Protein AF-A0A7G5C3Z7-F1 (afdb_monomer_lite)

Organism: NCBI:txid2598458

Sequence (102 aa):
MIRFSFPDEDQREAIWRGIFPQQTPLDHELDYGFLARKLPMAGGSIKNIALTSAFLASGNGEAVGMKHILKAYQYELDKTNRTITRDELAEYAYCFEEIHRL

pLDDT: mean 93.47, std 6.89, range [55.75, 98.5]

Secondary structure (DSSP, 8-state):
----PPP-HHHHHHHHHHSS-TTS-B-TT--HHHHHHH----HHHHHHHHHHHHHHHHHTT--B-HHHHHHHHHHHHHTTT----HHHHGGGGGGHHHHH--

Radius of gyration: 13.34 Å; chains: 1; bounding box: 37×36×26 Å

Foldseek 3Di:
DDDDDQDALVRQLVLLVPLDDPPQFADPPADSSLCSVLQSDGSVLSNQLVVQLSVVQVVVVHGRHPLSSLLSSQVSCVVVPDGDDLVSCPVNSVSRVVSPDD

Structure (mmCIF, N/CA/C/O backbone):
data_AF-A0A7G5C3Z7-F1
#
_entry.id   AF-A0A7G5C3Z7-F1
#
loop_
_atom_site.group_PDB
_atom_site.id
_atom_site.type_symbol
_atom_site.label_atom_id
_atom_site.label_alt_id
_atom_site.label_comp_id
_atom_site.label_asym_id
_atom_site.label_entity_id
_atom_site.label_seq_id
_atom_site.pdbx_PDB_ins_code
_atom_site.Cartn_x
_atom_site.Cartn_y
_atom_site.Cartn_z
_atom_site.occupancy
_atom_site.B_iso_or_equiv
_atom_site.auth_seq_id
_atom_site.auth_comp_id
_atom_site.auth_asym_id
_atom_site.auth_atom_id
_atom_site.pdbx_PDB_model_num
ATOM 1 N N . MET A 1 1 ? 22.739 -21.665 -2.273 1.00 64.56 1 MET A N 1
ATOM 2 C CA . MET A 1 1 ? 22.223 -20.298 -2.044 1.00 64.56 1 MET A CA 1
ATOM 3 C C . MET A 1 1 ? 20.969 -20.139 -2.886 1.00 64.56 1 MET A C 1
ATOM 5 O O . MET A 1 1 ? 21.064 -20.305 -4.094 1.00 64.56 1 MET A O 1
ATOM 9 N N . ILE A 1 2 ? 19.807 -19.914 -2.274 1.00 75.56 2 ILE A N 1
ATOM 10 C CA . ILE A 1 2 ? 18.567 -19.632 -3.013 1.00 75.56 2 ILE A CA 1
ATOM 11 C C . ILE A 1 2 ? 18.541 -18.121 -3.269 1.00 75.56 2 ILE A C 1
ATOM 13 O O . ILE A 1 2 ? 18.733 -17.347 -2.332 1.00 75.56 2 ILE A O 1
ATOM 17 N N . ARG A 1 3 ? 18.381 -17.698 -4.528 1.00 73.81 3 ARG A N 1
ATOM 18 C CA . ARG A 1 3 ? 18.264 -16.275 -4.880 1.00 73.81 3 ARG A CA 1
ATOM 19 C C . ARG A 1 3 ? 16.813 -15.846 -4.704 1.00 73.81 3 ARG A C 1
ATOM 21 O O . ARG A 1 3 ? 15.935 -16.396 -5.358 1.00 73.81 3 ARG A O 1
ATOM 28 N N . PHE A 1 4 ? 16.589 -14.859 -3.845 1.00 81.00 4 PHE A N 1
ATOM 29 C CA . PHE A 1 4 ? 15.316 -14.154 -3.753 1.00 81.00 4 PHE A CA 1
ATOM 30 C C . PHE A 1 4 ? 15.419 -12.889 -4.597 1.00 81.00 4 PHE A C 1
ATOM 32 O O . PHE A 1 4 ? 16.112 -11.942 -4.225 1.00 81.00 4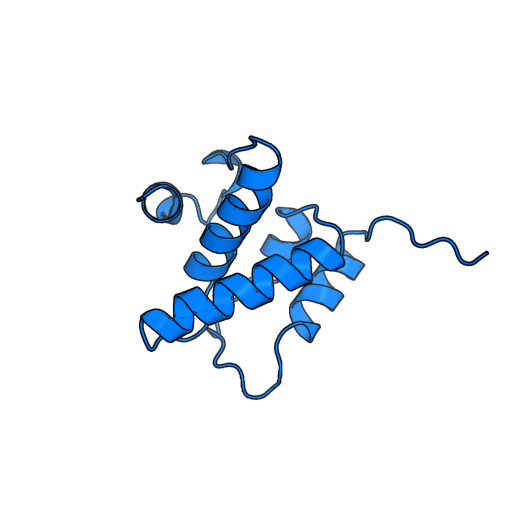 PHE A O 1
ATOM 39 N N . SER A 1 5 ? 14.791 -12.920 -5.769 1.00 88.44 5 SER A N 1
ATOM 40 C CA . SER A 1 5 ? 14.694 -11.763 -6.655 1.00 88.44 5 SER A CA 1
ATOM 41 C C . SER A 1 5 ? 13.656 -10.774 -6.132 1.00 88.44 5 SER A C 1
ATOM 43 O O . SER A 1 5 ? 12.763 -11.134 -5.363 1.00 88.44 5 SER A O 1
ATOM 45 N N . PHE A 1 6 ? 13.768 -9.520 -6.564 1.00 92.81 6 PHE A N 1
ATOM 46 C CA . PHE A 1 6 ? 12.697 -8.552 -6.373 1.00 92.81 6 PHE A CA 1
ATOM 47 C C . PHE A 1 6 ? 11.433 -9.047 -7.098 1.00 92.81 6 PHE A C 1
ATOM 49 O O . PHE A 1 6 ? 11.569 -9.488 -8.243 1.00 92.81 6 PHE A O 1
ATOM 56 N N . PRO A 1 7 ? 10.246 -9.020 -6.462 1.00 95.56 7 PRO A N 1
ATOM 57 C CA . PRO A 1 7 ? 9.052 -9.584 -7.069 1.00 95.56 7 PRO A CA 1
ATOM 58 C C . PRO A 1 7 ? 8.631 -8.772 -8.293 1.00 95.56 7 PRO A C 1
ATOM 60 O O . PRO A 1 7 ? 8.664 -7.539 -8.251 1.00 95.56 7 PRO A O 1
ATOM 63 N N . ASP A 1 8 ? 8.217 -9.447 -9.361 1.00 96.31 8 ASP A N 1
ATOM 64 C CA . ASP A 1 8 ? 7.537 -8.806 -10.490 1.00 96.31 8 ASP A CA 1
ATOM 65 C C . ASP A 1 8 ? 6.101 -8.378 -10.117 1.00 96.31 8 ASP A C 1
ATOM 67 O O . ASP A 1 8 ? 5.687 -8.463 -8.960 1.00 96.31 8 ASP A O 1
ATOM 71 N N . GLU A 1 9 ? 5.366 -7.812 -11.072 1.00 97.31 9 GLU A N 1
ATOM 72 C CA . GLU A 1 9 ? 4.001 -7.328 -10.847 1.00 97.31 9 GLU A CA 1
ATOM 73 C C . GLU A 1 9 ? 3.043 -8.444 -10.414 1.00 97.31 9 GLU A C 1
ATOM 75 O O . GLU A 1 9 ? 2.417 -8.316 -9.361 1.00 97.31 9 GLU A O 1
ATOM 80 N N . ASP A 1 10 ? 3.005 -9.561 -11.144 1.00 97.44 10 ASP A N 1
ATOM 81 C CA . ASP A 1 10 ? 2.129 -10.701 -10.845 1.00 97.44 10 ASP A CA 1
ATOM 82 C C . ASP A 1 10 ? 2.428 -11.282 -9.456 1.00 97.44 10 ASP A C 1
ATOM 84 O O . ASP A 1 10 ? 1.528 -11.603 -8.674 1.00 97.44 10 ASP A O 1
ATOM 88 N N . GLN A 1 11 ? 3.712 -11.365 -9.100 1.00 97.62 11 GLN A N 1
ATOM 89 C CA . GLN A 1 11 ? 4.148 -11.802 -7.779 1.00 97.62 11 GLN A CA 1
ATOM 90 C C . GLN A 1 11 ? 3.726 -10.820 -6.684 1.00 97.62 11 GLN A C 1
ATOM 92 O O . GLN A 1 11 ? 3.300 -11.256 -5.613 1.00 97.62 11 GLN A O 1
ATOM 97 N N . ARG A 1 12 ? 3.813 -9.504 -6.918 1.00 98.25 12 ARG A N 1
ATOM 98 C CA . ARG A 1 12 ? 3.316 -8.508 -5.956 1.00 98.25 12 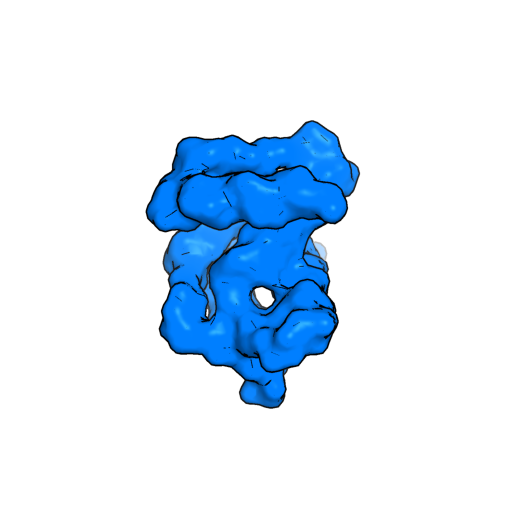ARG A CA 1
ATOM 99 C C . ARG A 1 12 ? 1.804 -8.602 -5.793 1.00 98.25 12 ARG A C 1
ATOM 101 O O . ARG A 1 12 ? 1.342 -8.533 -4.657 1.00 98.25 12 ARG A O 1
ATOM 108 N N . GLU A 1 13 ? 1.047 -8.804 -6.870 1.00 98.31 13 GLU A N 1
ATOM 109 C CA . GLU A 1 13 ? -0.404 -9.001 -6.780 1.00 98.31 13 GLU A CA 1
ATOM 110 C C . GLU A 1 13 ? -0.742 -10.241 -5.943 1.00 98.31 13 GLU A C 1
ATOM 112 O O . GLU A 1 13 ? -1.568 -10.171 -5.031 1.00 98.31 13 GLU A O 1
ATOM 117 N N . ALA A 1 14 ? -0.052 -11.360 -6.186 1.00 98.12 14 ALA A N 1
ATOM 118 C CA . ALA A 1 14 ? -0.228 -12.582 -5.407 1.00 98.12 14 ALA A CA 1
ATOM 119 C C . ALA A 1 14 ? 0.087 -12.371 -3.916 1.00 98.12 14 ALA A C 1
ATOM 121 O O . ALA A 1 14 ? -0.662 -12.838 -3.055 1.00 98.12 14 ALA A O 1
ATOM 122 N N . ILE A 1 15 ? 1.158 -11.630 -3.600 1.00 98.19 15 ILE A N 1
ATOM 123 C CA . ILE A 1 15 ? 1.478 -11.257 -2.218 1.00 98.19 15 ILE A CA 1
ATOM 124 C C . ILE A 1 15 ? 0.334 -10.426 -1.631 1.00 98.19 15 ILE A C 1
ATOM 126 O O . ILE A 1 15 ? -0.166 -10.777 -0.568 1.00 98.19 15 ILE A O 1
ATOM 130 N N . TRP A 1 16 ? -0.120 -9.370 -2.311 1.00 98.19 16 TRP A N 1
ATOM 131 C CA . TRP A 1 16 ? -1.192 -8.501 -1.819 1.00 98.19 16 TRP A CA 1
ATOM 132 C C . TRP A 1 16 ? -2.507 -9.241 -1.555 1.00 98.19 16 TRP A C 1
ATOM 134 O O . TRP A 1 16 ? -3.144 -9.007 -0.530 1.00 98.19 16 TRP A O 1
ATOM 144 N N . ARG A 1 17 ? -2.894 -10.169 -2.433 1.00 97.62 17 ARG A N 1
ATOM 145 C CA . ARG A 1 17 ? -4.102 -10.990 -2.251 1.00 97.62 17 ARG A CA 1
ATOM 146 C C . ARG A 1 17 ? -3.997 -11.951 -1.066 1.00 97.62 17 ARG A C 1
ATOM 148 O O . ARG A 1 17 ? -5.014 -12.295 -0.476 1.00 97.62 17 ARG A O 1
ATOM 155 N N . GLY A 1 18 ? -2.785 -12.394 -0.730 1.00 97.44 18 GLY A N 1
ATOM 156 C CA . GLY A 1 18 ? -2.536 -13.359 0.343 1.00 97.44 18 GLY A CA 1
ATOM 157 C C . GLY A 1 18 ? -2.051 -12.759 1.664 1.00 97.44 18 GLY A C 1
ATOM 158 O O . GLY A 1 18 ? -1.868 -13.504 2.624 1.00 97.44 18 GLY A O 1
ATOM 159 N N . ILE A 1 19 ? -1.787 -11.449 1.729 1.00 98.06 19 ILE A N 1
ATOM 160 C CA . ILE A 1 19 ? -1.086 -10.860 2.881 1.00 98.06 19 ILE A CA 1
ATOM 161 C C . ILE A 1 19 ? -1.982 -10.702 4.110 1.00 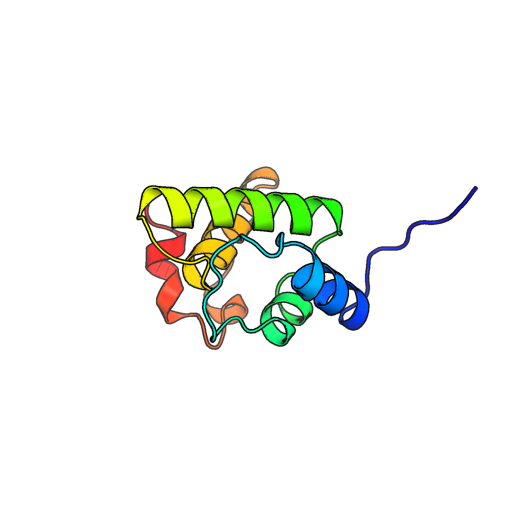98.06 19 ILE A C 1
ATOM 163 O O . ILE A 1 19 ? -1.495 -10.762 5.241 1.00 98.06 19 ILE A O 1
ATOM 167 N N . PHE A 1 20 ? -3.280 -10.492 3.897 1.00 97.75 20 PHE A N 1
ATOM 168 C CA . PHE A 1 20 ? -4.239 -10.282 4.971 1.00 97.75 20 PHE A CA 1
ATOM 169 C C . PHE A 1 20 ? -4.810 -11.622 5.456 1.00 97.75 20 PHE A C 1
ATOM 171 O O . PHE A 1 20 ? -5.270 -12.424 4.640 1.00 97.75 20 PHE A O 1
ATOM 178 N N . PRO A 1 21 ? -4.813 -11.883 6.776 1.00 96.06 21 PRO A N 1
ATOM 179 C CA . PRO A 1 21 ? -5.540 -13.010 7.349 1.00 96.06 21 PRO A CA 1
ATOM 180 C C . PRO A 1 21 ? -7.032 -12.982 6.991 1.00 96.06 21 PRO A C 1
ATOM 182 O O . PRO A 1 21 ? -7.627 -11.917 6.851 1.00 96.06 21 PRO A O 1
ATOM 185 N N . GLN A 1 22 ? -7.667 -14.155 6.934 1.00 95.19 22 GLN A N 1
ATOM 186 C CA . GLN A 1 22 ? -9.085 -14.290 6.566 1.00 95.19 22 GLN A CA 1
ATOM 187 C C . GLN A 1 22 ? -10.039 -13.489 7.472 1.00 95.19 22 GLN A C 1
ATOM 189 O O . GLN A 1 22 ? -11.121 -13.105 7.043 1.00 95.19 22 GLN A O 1
ATOM 194 N N . GLN A 1 23 ? -9.657 -13.251 8.729 1.00 94.81 23 GLN A N 1
ATOM 195 C CA . GLN A 1 23 ? -10.465 -12.518 9.704 1.00 94.81 23 GLN A CA 1
ATOM 196 C C . GLN A 1 23 ? -10.305 -10.996 9.598 1.00 94.81 23 GLN A C 1
ATOM 198 O O . GLN A 1 23 ? -11.024 -10.273 10.282 1.00 94.81 23 GLN A O 1
ATOM 203 N N . THR A 1 24 ? -9.356 -10.496 8.800 1.00 96.69 24 THR A N 1
ATOM 204 C CA . THR A 1 24 ? -9.172 -9.056 8.614 1.00 96.69 24 THR A CA 1
ATOM 205 C C . THR A 1 24 ? -10.336 -8.510 7.786 1.00 96.69 24 THR A C 1
ATOM 207 O O . THR A 1 24 ? -10.522 -8.964 6.658 1.00 96.69 24 THR A O 1
ATOM 210 N N . PR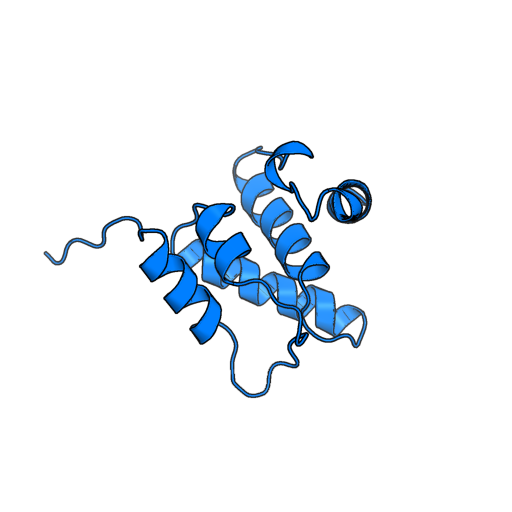O A 1 25 ? -11.121 -7.541 8.293 1.00 97.31 25 PRO A N 1
ATOM 211 C CA . PRO A 1 25 ? -12.151 -6.895 7.491 1.00 97.31 25 PRO A CA 1
ATOM 212 C C . PRO A 1 25 ? -11.485 -6.123 6.352 1.00 97.31 25 PRO A C 1
ATOM 214 O O . PRO A 1 25 ? -10.680 -5.225 6.601 1.00 97.31 25 PRO A O 1
ATOM 217 N N . LEU A 1 26 ? -11.805 -6.485 5.113 1.00 98.19 26 LEU A N 1
ATOM 218 C CA . LEU A 1 26 ? -11.288 -5.843 3.908 1.00 98.19 26 LEU A CA 1
ATOM 219 C C . LEU A 1 26 ? -12.420 -5.131 3.183 1.00 98.19 26 LEU A C 1
ATOM 221 O O . LEU A 1 26 ? -13.550 -5.623 3.152 1.00 98.19 26 LEU A O 1
ATOM 225 N N . ASP A 1 27 ? -12.103 -3.987 2.591 1.00 97.19 27 ASP A N 1
ATOM 226 C CA . ASP A 1 27 ? -13.014 -3.353 1.652 1.00 97.19 27 ASP A CA 1
ATOM 227 C C . ASP A 1 27 ? -13.130 -4.208 0.376 1.00 97.19 27 ASP A C 1
ATOM 229 O O . ASP A 1 27 ? -12.140 -4.736 -0.134 1.00 97.19 27 ASP A O 1
ATOM 233 N N . HIS A 1 28 ? -14.344 -4.347 -0.147 1.00 94.00 28 HIS A N 1
ATOM 234 C CA . HIS A 1 28 ? -14.611 -5.012 -1.419 1.00 94.00 28 HIS A CA 1
ATOM 235 C C . HIS A 1 28 ? -13.991 -4.291 -2.628 1.00 94.00 28 HIS A C 1
ATOM 237 O O . HIS A 1 28 ? -13.765 -4.930 -3.654 1.00 94.00 28 HIS A O 1
ATOM 243 N N . GLU A 1 29 ? -13.680 -2.997 -2.502 1.00 94.00 29 GLU A N 1
ATOM 244 C CA . GLU A 1 29 ? -13.084 -2.172 -3.563 1.00 94.00 29 GLU A CA 1
ATOM 245 C C . GLU A 1 29 ? -11.541 -2.149 -3.543 1.00 94.00 29 GLU A C 1
ATOM 247 O O . GLU A 1 29 ? -10.918 -1.260 -4.126 1.00 94.00 29 GLU A O 1
ATOM 252 N N . LEU A 1 30 ? -10.885 -3.104 -2.870 1.00 96.56 30 LEU A N 1
ATOM 253 C CA . LEU A 1 30 ? -9.424 -3.215 -2.918 1.00 96.56 30 LEU A CA 1
ATOM 254 C C . LEU A 1 30 ? -8.929 -3.535 -4.338 1.00 96.56 30 LEU A C 1
ATOM 256 O O . LEU A 1 30 ? -9.133 -4.633 -4.860 1.00 96.56 30 LEU A O 1
ATOM 260 N N . ASP A 1 31 ? -8.192 -2.595 -4.931 1.00 97.38 31 ASP A N 1
ATOM 261 C CA . ASP A 1 31 ? -7.575 -2.765 -6.244 1.00 97.38 31 ASP A CA 1
ATOM 262 C C . ASP A 1 31 ? -6.159 -3.345 -6.121 1.00 97.38 31 ASP A C 1
ATOM 264 O O . ASP A 1 31 ? -5.143 -2.644 -6.099 1.00 97.38 31 ASP A O 1
ATOM 268 N N . TYR A 1 32 ? -6.084 -4.672 -6.049 1.00 97.56 32 TYR A N 1
ATOM 269 C CA . TYR A 1 32 ? -4.809 -5.387 -5.988 1.00 97.56 32 TYR A CA 1
ATOM 270 C C . TYR A 1 32 ? -3.934 -5.180 -7.230 1.00 97.56 32 TYR A C 1
ATOM 272 O O . TYR A 1 32 ? -2.708 -5.162 -7.105 1.00 97.56 32 TYR A O 1
ATOM 280 N N . GLY A 1 33 ? -4.542 -4.987 -8.403 1.00 96.88 33 GLY A N 1
ATOM 281 C CA . GLY A 1 33 ? -3.811 -4.734 -9.642 1.00 96.88 33 GLY A CA 1
ATOM 282 C C . GLY A 1 33 ? -3.129 -3.367 -9.609 1.00 96.88 33 GLY A C 1
ATOM 283 O O . GLY A 1 33 ? -1.959 -3.243 -9.972 1.00 96.88 33 GLY A O 1
ATOM 284 N N . PHE A 1 34 ? -3.818 -2.341 -9.104 1.00 96.94 34 PHE A N 1
ATOM 285 C CA . PHE A 1 34 ? -3.214 -1.040 -8.832 1.00 96.94 34 PHE A CA 1
ATOM 286 C C . PHE A 1 34 ? -2.055 -1.167 -7.843 1.00 96.94 34 PHE A C 1
ATOM 288 O O . PHE A 1 34 ? -0.957 -0.686 -8.128 1.00 96.94 34 PHE A O 1
ATOM 295 N N . LEU A 1 35 ? -2.263 -1.844 -6.707 1.00 97.12 35 LEU A N 1
ATOM 296 C CA . LEU A 1 35 ? -1.222 -2.015 -5.689 1.00 97.12 35 LEU A CA 1
ATOM 297 C C . LEU A 1 35 ? 0.017 -2.722 -6.256 1.00 97.12 35 LEU A C 1
ATOM 299 O O . LEU A 1 35 ? 1.145 -2.321 -5.973 1.00 97.12 35 LEU A O 1
ATOM 303 N N . ALA A 1 36 ? -0.171 -3.738 -7.096 1.00 97.38 36 ALA A N 1
ATOM 304 C CA . ALA A 1 36 ? 0.917 -4.448 -7.754 1.00 97.38 36 ALA A CA 1
ATOM 305 C C . ALA A 1 36 ? 1.678 -3.572 -8.764 1.00 97.38 36 ALA A C 1
ATOM 307 O O . ALA A 1 36 ? 2.915 -3.577 -8.769 1.00 97.38 36 ALA A O 1
ATOM 308 N N . ARG A 1 37 ? 0.963 -2.788 -9.580 1.00 95.12 37 ARG A N 1
ATOM 309 C CA . ARG A 1 37 ? 1.544 -1.897 -10.601 1.00 95.12 37 ARG A CA 1
ATOM 310 C C . ARG A 1 37 ? 2.261 -0.690 -10.016 1.00 95.12 37 ARG A C 1
ATOM 312 O O . ARG A 1 37 ? 3.337 -0.322 -10.482 1.00 95.12 37 ARG A O 1
ATOM 319 N N . LYS A 1 38 ? 1.644 -0.034 -9.033 1.00 94.31 38 LYS A N 1
ATOM 320 C CA . LYS A 1 38 ? 2.028 1.312 -8.584 1.00 94.31 38 LYS A CA 1
ATOM 321 C C . LYS A 1 38 ? 2.900 1.324 -7.338 1.00 94.31 38 LYS A C 1
ATOM 323 O O . LYS A 1 38 ? 3.602 2.308 -7.122 1.00 94.31 38 LYS A O 1
ATOM 328 N N . LEU A 1 39 ? 2.906 0.251 -6.543 1.00 94.19 39 LEU A N 1
ATOM 329 C CA . LEU A 1 39 ? 3.762 0.125 -5.361 1.00 94.19 39 LEU A CA 1
ATOM 330 C C . LEU A 1 39 ? 4.858 -0.920 -5.631 1.00 94.19 39 LEU A C 1
ATOM 332 O O . LEU A 1 39 ? 4.715 -2.084 -5.242 1.00 94.19 39 LEU A O 1
ATOM 336 N N . PRO A 1 40 ? 5.976 -0.540 -6.280 1.00 92.12 40 PRO A N 1
ATOM 337 C CA . PRO A 1 40 ? 7.091 -1.444 -6.534 1.00 92.12 40 PRO A CA 1
ATOM 338 C C . PRO A 1 40 ? 7.861 -1.685 -5.230 1.00 92.12 40 PRO A C 1
ATOM 340 O O . PRO A 1 40 ? 8.911 -1.094 -4.989 1.00 92.12 40 PRO A O 1
ATOM 343 N N . MET A 1 41 ? 7.328 -2.556 -4.373 1.00 94.69 41 MET A N 1
ATOM 344 C CA . MET A 1 41 ? 7.890 -2.882 -3.062 1.00 94.69 41 MET A CA 1
ATOM 345 C C . MET A 1 41 ? 8.316 -4.345 -2.976 1.00 94.69 41 MET A C 1
ATOM 347 O O . MET A 1 41 ? 7.681 -5.238 -3.537 1.00 94.69 41 MET A O 1
ATOM 351 N N . ALA A 1 42 ? 9.383 -4.599 -2.218 1.00 95.81 42 ALA A N 1
ATOM 352 C CA . ALA A 1 42 ? 9.763 -5.956 -1.848 1.00 95.81 42 ALA A CA 1
ATOM 353 C C . ALA A 1 42 ? 8.697 -6.578 -0.929 1.00 95.81 42 ALA A C 1
ATOM 355 O O . ALA A 1 42 ? 8.021 -5.868 -0.182 1.00 95.81 42 ALA A O 1
ATOM 356 N N . GLY A 1 43 ? 8.595 -7.912 -0.908 1.00 95.25 43 GLY A N 1
ATOM 357 C CA . GLY A 1 43 ? 7.577 -8.616 -0.114 1.00 95.25 43 GLY A CA 1
ATOM 358 C C . GLY A 1 43 ? 7.595 -8.274 1.384 1.00 95.25 43 GLY A C 1
ATOM 359 O O . GLY A 1 43 ? 6.541 -8.160 2.004 1.00 95.25 43 GLY A O 1
ATOM 360 N N . GLY A 1 44 ? 8.778 -8.026 1.961 1.00 96.06 44 GLY A N 1
ATOM 361 C CA . GLY A 1 44 ? 8.904 -7.568 3.350 1.00 96.06 44 GLY A CA 1
ATOM 362 C C . GLY A 1 44 ? 8.259 -6.199 3.596 1.00 96.06 44 GLY A C 1
ATOM 363 O O . GLY A 1 44 ? 7.565 -6.019 4.593 1.00 96.06 44 GLY A O 1
ATOM 364 N N . SER A 1 45 ? 8.413 -5.262 2.660 1.00 97.44 45 SER A N 1
ATOM 365 C CA . SER A 1 45 ? 7.754 -3.958 2.740 1.00 97.44 45 SER A CA 1
ATOM 366 C C . SER A 1 45 ? 6.254 -4.054 2.479 1.00 97.44 45 SER A C 1
ATOM 368 O O . SER A 1 45 ? 5.494 -3.418 3.197 1.00 97.44 45 SER A O 1
ATOM 370 N N . ILE A 1 46 ? 5.800 -4.900 1.543 1.00 98.25 46 ILE A N 1
ATOM 371 C CA . ILE A 1 46 ? 4.359 -5.162 1.351 1.00 98.25 46 ILE A CA 1
ATOM 372 C C . ILE A 1 46 ? 3.725 -5.648 2.661 1.00 98.25 46 ILE A C 1
ATOM 374 O O . ILE A 1 46 ? 2.687 -5.135 3.075 1.00 98.25 46 ILE A O 1
ATOM 378 N N . LYS A 1 47 ? 4.391 -6.564 3.376 1.00 98.12 47 LYS A N 1
ATOM 379 C CA . LYS A 1 47 ? 3.950 -7.020 4.701 1.00 98.12 47 LYS A CA 1
ATOM 380 C C . LYS A 1 47 ? 3.860 -5.876 5.718 1.00 98.12 47 LYS A C 1
ATOM 382 O O . LYS A 1 47 ? 2.875 -5.799 6.451 1.00 98.12 47 LYS A O 1
ATOM 387 N N . ASN A 1 48 ? 4.863 -4.999 5.778 1.00 98.44 48 ASN A N 1
ATOM 388 C CA . ASN A 1 48 ? 4.860 -3.851 6.694 1.00 98.44 48 ASN A CA 1
ATOM 389 C C . ASN A 1 48 ? 3.719 -2.871 6.389 1.00 98.44 48 ASN A C 1
ATOM 391 O O . ASN A 1 48 ? 3.068 -2.377 7.313 1.00 98.44 48 ASN A O 1
ATOM 395 N N . ILE A 1 49 ? 3.462 -2.620 5.103 1.00 98.50 49 ILE A N 1
ATOM 396 C CA . ILE A 1 49 ? 2.376 -1.751 4.646 1.00 98.50 49 ILE A CA 1
ATOM 397 C C . ILE A 1 49 ? 1.029 -2.374 5.018 1.00 98.50 49 ILE A C 1
ATOM 399 O O . ILE A 1 49 ? 0.204 -1.705 5.633 1.00 98.50 49 ILE A O 1
ATOM 403 N N . ALA A 1 50 ? 0.824 -3.663 4.728 1.00 98.50 50 ALA A N 1
ATOM 404 C CA . ALA A 1 50 ? -0.400 -4.377 5.083 1.00 98.50 50 ALA A CA 1
ATOM 405 C C . ALA A 1 50 ? -0.676 -4.318 6.594 1.00 98.50 50 ALA A C 1
ATOM 407 O O . ALA A 1 50 ? -1.768 -3.935 7.012 1.00 98.50 50 ALA A O 1
ATOM 408 N N . LEU A 1 51 ? 0.334 -4.600 7.423 1.00 98.38 51 LEU A N 1
ATOM 409 C CA . LEU A 1 51 ? 0.209 -4.531 8.879 1.00 98.38 51 LEU A CA 1
ATOM 410 C C . LEU A 1 51 ? -0.167 -3.123 9.362 1.00 98.38 51 LEU A C 1
ATOM 412 O O . LEU A 1 51 ? -1.107 -2.960 10.136 1.00 98.38 51 LEU A O 1
ATOM 416 N N . THR A 1 52 ? 0.538 -2.102 8.879 1.00 98.25 52 THR A N 1
ATOM 417 C CA . THR A 1 52 ? 0.265 -0.703 9.236 1.00 98.25 52 THR A CA 1
ATOM 418 C C . THR A 1 52 ? -1.134 -0.276 8.785 1.00 98.25 52 THR A C 1
ATOM 420 O O . THR A 1 52 ? -1.852 0.364 9.548 1.00 98.25 52 THR A O 1
ATOM 423 N N . SER A 1 53 ? -1.567 -0.682 7.589 1.00 98.19 53 SER A N 1
ATOM 424 C CA . SER A 1 53 ? -2.908 -0.378 7.078 1.00 98.19 53 SER A CA 1
ATOM 425 C C . SER A 1 53 ? -4.019 -1.000 7.931 1.00 98.19 53 SER A C 1
ATOM 427 O O . SER A 1 53 ? -5.035 -0.351 8.169 1.00 98.19 53 SER A O 1
ATOM 429 N N . ALA A 1 54 ? -3.801 -2.206 8.468 1.00 98.06 54 ALA A N 1
ATOM 430 C CA . ALA A 1 54 ? -4.732 -2.849 9.391 1.00 98.06 54 ALA A CA 1
ATOM 431 C C . ALA A 1 54 ? -4.842 -2.091 10.722 1.00 98.06 54 ALA A C 1
ATOM 433 O O . ALA A 1 54 ? -5.944 -1.928 11.242 1.00 98.06 54 ALA A O 1
ATOM 434 N N . PHE A 1 55 ? -3.727 -1.571 11.247 1.00 97.00 55 PHE A N 1
ATOM 435 C CA . PHE A 1 55 ? -3.756 -0.714 12.435 1.00 97.00 55 PHE A CA 1
ATOM 436 C C . PHE A 1 55 ? -4.490 0.606 12.187 1.00 97.00 55 PHE A C 1
ATOM 438 O O . PHE A 1 55 ? -5.302 1.006 13.019 1.00 97.00 55 PHE A O 1
ATOM 445 N N . LEU A 1 56 ? -4.250 1.252 11.042 1.00 96.31 56 LEU A N 1
ATOM 446 C CA . LEU A 1 56 ? -4.940 2.489 10.664 1.00 96.31 56 LEU A CA 1
ATOM 447 C C . LEU A 1 56 ? -6.455 2.281 10.553 1.00 96.31 56 LEU A C 1
ATOM 449 O O . LEU A 1 56 ? -7.219 3.049 11.129 1.00 96.31 56 LEU A O 1
ATOM 453 N N . ALA A 1 57 ? -6.882 1.213 9.875 1.00 97.06 57 ALA A N 1
ATOM 454 C CA . ALA A 1 57 ? -8.297 0.884 9.733 1.00 97.06 57 ALA A CA 1
ATOM 455 C C . ALA A 1 57 ? -8.942 0.542 11.087 1.00 97.06 57 ALA A C 1
ATOM 457 O O . ALA A 1 57 ? -9.993 1.078 11.441 1.00 97.06 57 ALA A O 1
ATOM 458 N N . SER A 1 58 ? -8.269 -0.285 11.897 1.00 95.69 58 SER A N 1
ATOM 459 C CA . SER A 1 58 ? -8.760 -0.670 13.223 1.00 95.69 58 SER A CA 1
ATOM 460 C C . SER A 1 58 ? -8.898 0.519 14.172 1.00 95.69 58 SER A C 1
ATOM 462 O O . SER A 1 58 ? -9.822 0.517 14.983 1.00 95.69 58 SER A O 1
ATOM 464 N N . GLY A 1 59 ? -8.014 1.520 14.092 1.00 90.06 59 GLY A N 1
ATOM 465 C CA . GLY A 1 59 ? -8.099 2.735 14.908 1.00 90.06 59 GLY A CA 1
ATOM 466 C C . GLY A 1 59 ? -9.384 3.535 14.6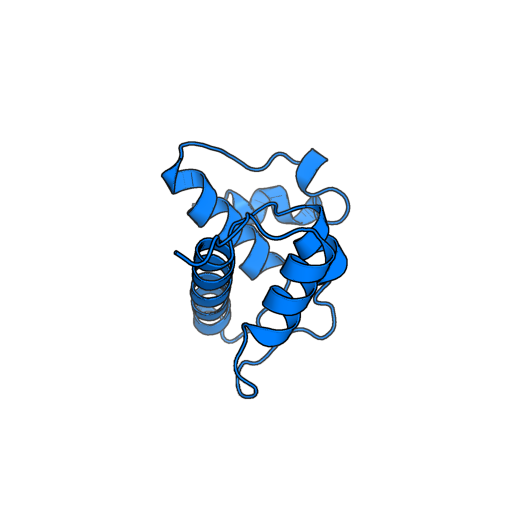72 1.00 90.06 59 GLY A C 1
ATOM 467 O O . GLY A 1 59 ? -9.870 4.191 15.591 1.00 90.06 59 GLY A O 1
ATOM 468 N N . ASN A 1 60 ? -9.968 3.406 13.478 1.00 89.19 60 ASN A N 1
ATOM 469 C CA . ASN A 1 60 ? -11.212 4.065 13.082 1.00 89.19 60 ASN A CA 1
ATOM 470 C C . ASN A 1 60 ? -12.436 3.130 13.134 1.00 89.19 60 ASN A C 1
ATOM 472 O O . ASN A 1 60 ? -13.547 3.565 12.840 1.00 89.19 60 ASN A O 1
ATOM 476 N N . GLY A 1 61 ? -12.257 1.853 13.496 1.00 93.69 61 GLY A N 1
ATOM 477 C CA . GLY A 1 61 ? -13.322 0.845 13.437 1.00 93.69 61 GLY A CA 1
ATOM 478 C C . GLY A 1 61 ? -13.771 0.510 12.009 1.00 93.69 61 GLY A C 1
ATOM 479 O O . GLY A 1 61 ? -14.911 0.098 11.804 1.00 93.69 61 GLY A O 1
ATOM 480 N N . GLU A 1 62 ? -12.894 0.705 11.024 1.00 96.25 62 GLU A N 1
ATOM 481 C CA . GLU A 1 62 ? -13.179 0.527 9.601 1.00 96.25 62 GLU A CA 1
ATOM 482 C C . GLU A 1 62 ? -12.540 -0.756 9.042 1.00 96.25 62 GLU A C 1
ATOM 484 O O . GLU A 1 62 ? -11.617 -1.331 9.623 1.00 96.25 62 GLU A O 1
ATOM 489 N N . ALA A 1 63 ? -13.011 -1.193 7.871 1.00 98.06 63 ALA A N 1
ATOM 490 C CA . ALA A 1 63 ? -12.329 -2.212 7.081 1.00 98.06 63 ALA A CA 1
ATOM 491 C C . ALA A 1 63 ? -11.080 -1.641 6.386 1.00 98.06 63 ALA A C 1
ATOM 493 O O . ALA A 1 63 ? -10.989 -0.446 6.088 1.00 98.06 63 ALA A O 1
ATOM 494 N N . VAL A 1 64 ? -10.102 -2.498 6.088 1.00 98.38 64 VAL A N 1
ATOM 495 C CA . VAL A 1 64 ? -8.901 -2.099 5.347 1.00 98.38 64 VAL A CA 1
ATOM 496 C C . VAL A 1 64 ? -9.269 -1.817 3.889 1.00 98.38 64 VAL A C 1
ATOM 498 O O . VAL A 1 64 ? -9.411 -2.736 3.087 1.00 98.38 64 VAL A O 1
ATOM 501 N N . GLY A 1 65 ? -9.430 -0.536 3.559 1.00 97.19 65 GLY A N 1
ATOM 502 C CA . GLY A 1 65 ? -9.543 -0.031 2.188 1.00 97.19 65 GLY A CA 1
ATOM 503 C C . GLY A 1 65 ? -8.278 0.653 1.645 1.00 97.19 65 GLY A C 1
ATOM 504 O O . GLY A 1 65 ? -7.264 0.801 2.337 1.00 97.19 65 GLY A O 1
ATOM 505 N N . MET A 1 66 ? -8.370 1.133 0.400 1.00 96.62 66 MET A N 1
ATOM 506 C CA . MET A 1 66 ? -7.257 1.746 -0.341 1.00 96.62 66 MET A CA 1
ATOM 507 C C . MET A 1 66 ? -6.626 2.940 0.387 1.00 96.62 66 MET A C 1
ATOM 509 O O . MET A 1 66 ? -5.402 3.032 0.445 1.00 96.62 66 MET A O 1
ATOM 513 N N . LYS A 1 67 ? -7.425 3.809 1.025 1.00 94.94 67 LYS A N 1
ATOM 514 C CA . LYS A 1 67 ? -6.914 4.970 1.782 1.00 94.94 67 LYS A CA 1
ATOM 515 C C . LYS A 1 67 ? -5.916 4.573 2.880 1.00 94.94 67 LYS A C 1
ATOM 517 O O . LYS A 1 67 ? -4.869 5.201 3.024 1.00 94.94 67 LYS A O 1
ATOM 522 N N . HIS A 1 68 ? -6.188 3.479 3.597 1.00 96.94 68 HIS A N 1
ATOM 523 C CA . HIS A 1 68 ? -5.323 2.980 4.668 1.00 96.94 68 HIS A CA 1
ATOM 524 C C . HIS A 1 68 ? -4.024 2.400 4.113 1.00 96.94 68 HIS A C 1
ATOM 526 O O . HIS A 1 68 ? -2.954 2.630 4.675 1.00 96.94 68 HIS A O 1
ATOM 532 N N . ILE A 1 69 ? -4.108 1.665 3.000 1.00 97.50 69 ILE A N 1
ATOM 533 C CA . ILE A 1 69 ? -2.940 1.070 2.342 1.00 97.50 69 ILE A CA 1
ATOM 534 C C . ILE A 1 69 ? -2.036 2.160 1.770 1.00 97.50 69 ILE A C 1
ATOM 536 O O . ILE A 1 69 ? -0.827 2.116 1.979 1.00 97.50 69 ILE A O 1
ATOM 540 N N . LEU A 1 70 ? -2.599 3.166 1.102 1.00 96.69 70 LEU A N 1
ATOM 541 C CA . LEU A 1 70 ? -1.828 4.264 0.518 1.00 96.69 70 LEU A CA 1
ATOM 542 C C . LEU A 1 70 ? -1.197 5.160 1.593 1.00 96.69 70 LEU A C 1
ATOM 544 O O . LEU A 1 70 ? -0.049 5.577 1.444 1.00 96.69 70 LEU A O 1
ATOM 548 N N . LYS A 1 71 ? -1.891 5.387 2.716 1.00 95.81 71 LYS A N 1
ATOM 549 C CA . LYS A 1 71 ? -1.310 6.058 3.886 1.00 95.81 71 LYS A CA 1
ATOM 550 C C . LYS A 1 71 ? -0.146 5.257 4.474 1.00 95.81 71 LYS A C 1
ATOM 552 O O . LYS A 1 71 ? 0.932 5.801 4.692 1.00 95.81 71 LYS A O 1
ATOM 557 N N . ALA A 1 72 ? -0.340 3.956 4.682 1.00 97.19 72 ALA A N 1
ATOM 558 C CA . ALA A 1 72 ? 0.708 3.060 5.160 1.00 97.19 72 ALA A CA 1
ATOM 559 C C . ALA A 1 72 ? 1.892 2.966 4.182 1.00 97.19 72 ALA A C 1
ATOM 561 O O . ALA A 1 72 ? 3.037 2.826 4.609 1.00 97.19 72 ALA A O 1
ATOM 562 N N . TYR A 1 73 ? 1.632 3.072 2.877 1.00 97.06 73 TYR A N 1
ATOM 563 C CA . TYR A 1 73 ? 2.669 3.130 1.856 1.00 97.06 73 TYR A CA 1
ATOM 564 C C . TYR A 1 73 ? 3.512 4.397 1.987 1.00 97.06 73 TYR A C 1
ATOM 566 O O . TYR A 1 73 ? 4.736 4.292 1.979 1.00 97.06 73 TYR A O 1
ATOM 574 N N . GLN A 1 74 ? 2.887 5.561 2.190 1.00 96.00 74 GLN A N 1
ATOM 575 C CA . GLN A 1 74 ? 3.624 6.796 2.463 1.00 96.00 74 GLN A CA 1
ATOM 576 C C . GLN A 1 74 ? 4.521 6.651 3.702 1.00 96.00 74 GLN A C 1
ATOM 578 O O . GLN A 1 74 ? 5.710 6.940 3.616 1.00 96.00 74 GLN A O 1
ATOM 583 N N . TYR A 1 75 ? 4.011 6.081 4.800 1.00 96.06 75 TYR A N 1
ATOM 584 C CA . TYR A 1 75 ? 4.827 5.812 5.993 1.00 96.06 75 TYR A CA 1
ATOM 585 C C . TYR A 1 75 ? 6.007 4.863 5.733 1.00 96.06 75 TYR A C 1
ATOM 587 O O . TYR A 1 75 ? 7.069 5.004 6.342 1.00 96.06 75 TYR A O 1
ATOM 595 N N . GLU A 1 76 ? 5.853 3.882 4.841 1.00 96.81 76 GLU A N 1
ATOM 596 C CA . GLU A 1 76 ? 6.962 3.011 4.442 1.00 96.81 76 GLU A CA 1
ATOM 597 C C . GLU A 1 76 ? 7.999 3.773 3.594 1.00 96.81 76 GLU A C 1
ATOM 599 O O . GLU A 1 76 ? 9.196 3.539 3.755 1.00 96.81 76 GLU A O 1
ATOM 604 N N . LEU A 1 77 ? 7.569 4.709 2.737 1.00 95.56 77 LEU A N 1
ATOM 605 C CA . LEU A 1 77 ? 8.457 5.555 1.928 1.00 95.56 77 LEU A CA 1
ATOM 606 C C . LEU A 1 77 ? 9.216 6.603 2.749 1.00 95.56 77 LEU A C 1
ATOM 608 O O . LEU A 1 77 ? 10.391 6.862 2.458 1.00 95.56 77 LEU A O 1
ATOM 612 N N . ASP A 1 78 ? 8.594 7.146 3.797 1.00 95.31 78 ASP A N 1
ATOM 613 C CA . ASP A 1 78 ? 9.204 8.124 4.706 1.00 95.31 78 ASP A CA 1
ATOM 614 C C . ASP A 1 78 ? 10.502 7.590 5.330 1.00 95.31 78 ASP A C 1
ATOM 616 O O . ASP A 1 78 ? 11.462 8.336 5.516 1.00 95.31 78 ASP A O 1
ATOM 620 N N . LYS A 1 79 ? 10.604 6.267 5.540 1.00 94.12 79 LYS A N 1
ATOM 621 C CA . LYS A 1 79 ? 11.829 5.589 6.021 1.00 94.12 79 LYS A CA 1
ATOM 622 C C . LYS A 1 79 ? 13.039 5.799 5.106 1.00 94.12 79 LYS A C 1
ATOM 624 O O . LYS A 1 79 ? 14.175 5.586 5.523 1.00 94.12 79 LYS A O 1
ATOM 629 N N . THR A 1 80 ? 12.793 6.190 3.860 1.00 94.75 80 THR A N 1
ATOM 630 C CA . THR A 1 80 ? 13.801 6.466 2.831 1.00 94.75 80 THR A CA 1
ATOM 631 C C . THR A 1 80 ? 13.759 7.910 2.327 1.00 94.75 80 THR A C 1
ATOM 633 O O . THR A 1 80 ? 14.385 8.212 1.314 1.00 94.75 80 THR A O 1
ATOM 636 N N . ASN A 1 81 ? 13.056 8.811 3.027 1.00 93.56 81 ASN A N 1
ATOM 637 C CA . ASN A 1 81 ? 12.847 10.209 2.630 1.00 93.56 81 ASN A CA 1
ATOM 638 C C . ASN A 1 81 ? 12.241 10.365 1.220 1.00 93.56 81 ASN A C 1
ATOM 640 O O . ASN A 1 81 ? 12.615 11.272 0.474 1.00 93.56 81 ASN A O 1
ATOM 644 N N . ARG A 1 82 ? 11.322 9.468 0.839 1.00 94.00 82 ARG A N 1
ATOM 645 C CA . ARG A 1 82 ? 10.561 9.562 -0.414 1.00 94.00 82 ARG A CA 1
ATOM 646 C C . ARG A 1 82 ? 9.094 9.861 -0.116 1.00 94.00 82 ARG A C 1
ATOM 648 O O . ARG A 1 82 ? 8.528 9.363 0.851 1.00 94.00 82 ARG A O 1
ATOM 655 N N . THR A 1 83 ? 8.465 10.619 -1.002 1.00 91.88 83 THR A N 1
ATOM 656 C CA . THR A 1 83 ? 7.047 10.976 -0.919 1.00 91.88 83 THR A CA 1
ATOM 657 C C . THR A 1 83 ? 6.332 10.547 -2.187 1.00 91.88 83 THR A C 1
ATOM 659 O O . THR A 1 83 ? 6.883 10.698 -3.279 1.00 91.88 83 THR A O 1
ATOM 662 N N . ILE A 1 84 ? 5.132 9.982 -2.046 1.00 89.56 84 ILE A N 1
ATOM 663 C CA . ILE A 1 84 ? 4.282 9.651 -3.184 1.00 89.56 84 ILE A CA 1
ATOM 664 C C . ILE A 1 84 ? 3.752 10.934 -3.813 1.00 89.56 84 ILE A C 1
ATOM 666 O O . ILE A 1 84 ? 3.298 11.848 -3.130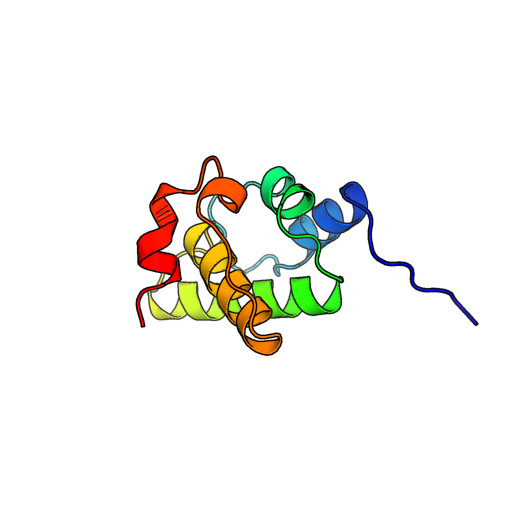 1.00 89.56 84 ILE A O 1
ATOM 670 N N . THR A 1 85 ? 3.795 11.007 -5.132 1.00 90.44 85 THR A N 1
ATOM 671 C CA . THR A 1 85 ? 3.253 12.135 -5.886 1.00 90.44 85 THR A CA 1
ATOM 672 C C . THR A 1 85 ? 1.794 11.898 -6.267 1.00 90.44 85 THR A C 1
ATOM 674 O O . THR A 1 85 ? 1.296 10.770 -6.303 1.00 90.44 85 THR A O 1
ATOM 677 N N . ARG A 1 86 ? 1.085 12.981 -6.594 1.00 89.81 86 ARG A N 1
ATOM 678 C CA . ARG A 1 86 ? -0.310 12.905 -7.044 1.00 89.81 86 ARG A CA 1
ATOM 679 C C . ARG A 1 86 ? -0.461 12.117 -8.350 1.00 89.81 86 ARG A C 1
ATOM 681 O O . ARG A 1 86 ? -1.440 11.395 -8.509 1.00 89.81 86 ARG A O 1
ATOM 688 N N . ASP A 1 87 ? 0.528 12.211 -9.234 1.00 87.50 87 ASP A N 1
ATOM 689 C CA . ASP A 1 87 ? 0.551 11.483 -10.505 1.00 87.50 87 ASP A CA 1
ATOM 690 C C . ASP A 1 87 ? 0.758 9.975 -10.297 1.00 87.50 87 ASP A C 1
ATOM 692 O O . ASP A 1 87 ? 0.147 9.157 -10.986 1.00 87.50 87 ASP A O 1
ATOM 696 N N . GLU A 1 88 ? 1.571 9.582 -9.310 1.00 87.44 88 GLU A N 1
ATOM 697 C CA . GLU A 1 88 ? 1.756 8.172 -8.941 1.00 87.44 88 GLU A CA 1
ATOM 698 C C . GLU A 1 88 ? 0.485 7.553 -8.345 1.00 87.44 88 GLU A C 1
ATOM 700 O O . GLU A 1 88 ? 0.231 6.368 -8.570 1.00 87.44 88 GLU A O 1
ATOM 705 N N . LEU A 1 89 ? -0.331 8.349 -7.645 1.00 89.50 89 LEU A N 1
ATOM 706 C CA . LEU A 1 89 ? -1.631 7.920 -7.123 1.00 89.50 89 LEU A CA 1
ATOM 707 C C . LEU A 1 89 ? -2.694 7.722 -8.208 1.00 89.50 89 LEU A C 1
ATOM 709 O O . LEU A 1 89 ? -3.622 6.953 -7.978 1.00 89.50 89 LEU A O 1
ATOM 713 N N . ALA A 1 90 ? -2.565 8.387 -9.360 1.00 90.12 90 ALA A N 1
ATOM 714 C CA . ALA A 1 90 ? -3.467 8.265 -10.506 1.00 90.12 90 ALA A CA 1
ATOM 715 C C . ALA A 1 90 ? -4.962 8.312 -10.109 1.00 90.12 90 ALA A C 1
ATOM 717 O O . ALA A 1 90 ? -5.438 9.354 -9.654 1.00 90.12 90 ALA A O 1
ATOM 718 N N . GLU A 1 91 ? -5.711 7.215 -10.250 1.00 91.00 91 GLU A N 1
ATOM 719 C CA . GLU A 1 91 ? -7.132 7.129 -9.883 1.00 91.00 91 GLU A CA 1
ATOM 720 C C . GLU A 1 91 ? -7.408 7.399 -8.390 1.00 91.00 91 GLU A C 1
ATOM 722 O O . GLU A 1 91 ? -8.500 7.843 -8.042 1.00 91.00 91 GLU A O 1
ATOM 727 N N . TYR A 1 92 ? -6.402 7.253 -7.520 1.00 92.88 92 TYR A N 1
ATOM 728 C CA . TYR A 1 92 ? -6.467 7.551 -6.085 1.00 92.88 92 TYR A CA 1
ATOM 729 C C . TYR A 1 92 ? -5.911 8.931 -5.711 1.00 92.88 92 TYR A C 1
ATOM 731 O O . TYR A 1 92 ? -5.681 9.219 -4.535 1.00 92.88 92 TYR A O 1
ATOM 739 N N . ALA A 1 93 ? -5.709 9.830 -6.680 1.00 91.00 93 ALA A N 1
ATOM 740 C CA . ALA A 1 93 ? -5.218 11.189 -6.431 1.00 91.00 93 ALA A CA 1
ATOM 741 C C . ALA A 1 93 ? -6.104 12.007 -5.467 1.00 91.00 93 ALA A C 1
ATOM 743 O O . ALA A 1 93 ? -5.642 12.994 -4.889 1.00 91.00 93 ALA A O 1
ATOM 744 N N . TYR A 1 94 ? -7.367 11.612 -5.275 1.00 89.25 94 TYR A N 1
ATOM 745 C CA . TYR A 1 94 ? -8.268 12.217 -4.292 1.00 89.25 94 TYR A CA 1
ATOM 746 C C . TYR A 1 94 ? -7.851 11.927 -2.839 1.00 89.25 94 TYR A C 1
ATOM 748 O O . TYR A 1 94 ? -8.128 12.741 -1.962 1.00 89.25 94 TYR A O 1
ATOM 756 N N . CYS A 1 95 ? -7.126 10.832 -2.581 1.00 88.06 95 CYS A N 1
ATOM 757 C CA . CYS A 1 95 ? -6.584 10.501 -1.260 1.00 88.06 95 CYS A CA 1
ATOM 758 C C . CYS A 1 95 ? -5.328 11.310 -0.898 1.00 88.06 95 CYS A C 1
ATOM 760 O O . CYS A 1 95 ? -4.850 11.197 0.228 1.00 88.06 95 CYS A O 1
ATOM 762 N N . PHE A 1 96 ? -4.765 12.105 -1.818 1.00 89.62 96 PHE A N 1
ATOM 763 C CA . PHE A 1 96 ? -3.459 12.748 -1.629 1.00 89.62 96 PHE A CA 1
ATOM 764 C C . PHE A 1 96 ? -3.380 13.591 -0.345 1.00 89.62 96 PHE A C 1
ATOM 766 O O . PHE A 1 96 ? -2.444 13.430 0.432 1.00 89.62 96 PHE A O 1
ATOM 773 N N . GLU A 1 97 ? -4.382 14.428 -0.072 1.00 87.06 97 GLU A N 1
ATOM 774 C CA . GLU A 1 97 ? -4.415 15.273 1.134 1.00 87.06 97 GLU A CA 1
ATOM 775 C C . GLU A 1 97 ? -4.512 14.446 2.427 1.00 87.06 97 GLU A C 1
ATOM 777 O O . GLU A 1 97 ? -3.858 14.739 3.426 1.00 87.06 97 GLU A O 1
ATOM 782 N N . GLU A 1 98 ? -5.297 13.367 2.413 1.00 84.19 98 GLU A N 1
ATOM 783 C CA . GLU A 1 98 ? -5.460 12.469 3.562 1.00 84.19 98 GLU A CA 1
ATOM 784 C C . GLU A 1 98 ? -4.160 11.702 3.858 1.00 84.19 98 GLU A C 1
ATOM 786 O O . GLU A 1 98 ? -3.739 11.569 5.013 1.00 84.19 98 GLU A O 1
ATOM 791 N N . ILE A 1 99 ? -3.459 11.281 2.800 1.00 85.88 99 ILE A N 1
ATOM 792 C CA . ILE A 1 99 ? -2.157 10.613 2.886 1.00 85.88 99 ILE A CA 1
ATOM 793 C C . ILE A 1 99 ? -1.092 11.520 3.516 1.00 85.88 99 ILE A C 1
ATOM 795 O O . ILE A 1 99 ? -0.223 11.021 4.229 1.00 85.88 99 ILE A O 1
ATOM 799 N N . HIS A 1 100 ? -1.192 12.839 3.361 1.00 83.44 100 HIS A N 1
ATOM 800 C CA . HIS A 1 100 ? -0.196 13.791 3.868 1.00 83.44 100 HIS A CA 1
ATOM 801 C C . HIS A 1 100 ? -0.625 14.549 5.130 1.00 83.44 100 HIS A C 1
ATOM 803 O O . HIS A 1 100 ? 0.178 15.279 5.707 1.00 83.44 100 HIS A O 1
ATOM 809 N N . ARG A 1 101 ? -1.859 14.356 5.611 1.00 76.62 101 ARG A N 1
ATOM 810 C CA . ARG A 1 101 ? -2.298 14.923 6.892 1.00 76.62 101 ARG A CA 1
ATOM 811 C C . ARG A 1 101 ? -1.521 14.284 8.054 1.00 76.62 101 ARG A C 1
ATOM 813 O O . ARG A 1 101 ? -1.483 13.057 8.156 1.00 76.62 101 ARG A O 1
ATOM 820 N N . LEU A 1 102 ? -0.886 15.119 8.877 1.00 55.75 102 LEU A N 1
ATOM 821 C CA . LEU A 1 102 ? -0.136 14.718 10.075 1.00 55.75 102 LEU A CA 1
ATOM 822 C C . LEU A 1 102 ? -1.054 14.144 11.157 1.00 55.75 102 LEU A C 1
ATOM 824 O O . LEU A 1 102 ? -2.155 14.713 11.341 1.00 55.75 102 LEU A O 1
#